Protein AF-E8LMT8-F1 (afdb_monomer_lite)

Radius of gyration: 22.07 Å; chains: 1; bounding box: 47×43×56 Å

Secondary structure (DSSP, 8-state):
-HHHHHHHHHHHHHHHHHS-GGGTS--HHHHHHHHHIIIIIIIIHHHHHHHHHHHS-HHHHHHHHHHHHHHHHHHHHHHH--TTSS-HHHHHHHHHHHHHHHHHHHHHHHHHTT---

Structure (mmCIF, N/CA/C/O backbone):
data_AF-E8LMT8-F1
#
_entry.id   AF-E8LMT8-F1
#
loop_
_atom_site.group_PDB
_atom_site.id
_atom_site.type_symbol
_atom_site.label_atom_id
_atom_site.label_alt_id
_atom_site.label_comp_id
_atom_site.label_asym_id
_atom_site.label_entity_id
_atom_site.label_seq_id
_atom_site.pdbx_PDB_ins_code
_atom_site.Cartn_x
_atom_site.Cartn_y
_atom_site.Cartn_z
_atom_site.occupancy
_atom_site.B_iso_or_equiv
_atom_site.auth_seq_id
_atom_site.auth_comp_id
_atom_site.auth_asym_id
_atom_site.auth_atom_id
_atom_site.pdbx_PDB_model_num
ATOM 1 N N . MET A 1 1 ? 0.623 18.473 -8.481 1.00 65.19 1 MET A N 1
ATOM 2 C CA . MET A 1 1 ? 0.829 18.382 -9.945 1.00 65.19 1 MET A CA 1
ATOM 3 C C . MET A 1 1 ? 1.767 19.463 -10.477 1.00 65.19 1 MET A C 1
ATOM 5 O O . MET A 1 1 ? 2.695 19.105 -11.179 1.00 65.19 1 MET A O 1
ATOM 9 N N . LEU A 1 2 ? 1.627 20.744 -10.104 1.00 77.44 2 LEU A N 1
ATOM 10 C CA . LEU A 1 2 ? 2.583 21.786 -10.533 1.00 77.44 2 LEU A CA 1
ATOM 11 C C . LEU A 1 2 ? 4.026 21.508 -10.069 1.00 77.44 2 LEU A C 1
ATOM 13 O O . LEU A 1 2 ? 4.941 21.544 -10.880 1.00 77.44 2 LEU A O 1
ATOM 17 N N . GLY A 1 3 ? 4.223 21.130 -8.799 1.00 82.56 3 GLY A N 1
ATOM 18 C CA . GLY A 1 3 ? 5.558 20.811 -8.270 1.00 82.56 3 GLY A CA 1
ATOM 19 C C . GLY A 1 3 ? 6.239 19.625 -8.965 1.00 82.56 3 GLY A C 1
ATOM 20 O O . GLY A 1 3 ? 7.419 19.700 -9.285 1.00 82.56 3 GLY A O 1
ATOM 21 N N . SER A 1 4 ? 5.486 18.564 -9.276 1.00 80.31 4 SER A N 1
ATOM 22 C CA . SER A 1 4 ? 6.008 17.414 -10.026 1.00 80.31 4 SER A CA 1
ATOM 23 C C . SER A 1 4 ? 6.387 17.799 -11.457 1.00 80.31 4 SER A C 1
ATOM 25 O O . SER A 1 4 ? 7.457 17.418 -11.917 1.00 80.31 4 SER A O 1
ATOM 27 N N . SER A 1 5 ? 5.568 18.600 -12.148 1.00 86.31 5 SER A N 1
ATOM 28 C CA . SER A 1 5 ? 5.870 19.056 -13.512 1.00 86.31 5 SER A CA 1
ATOM 29 C C . SER A 1 5 ? 7.129 19.927 -13.568 1.00 86.31 5 SER A C 1
ATOM 31 O O . SER A 1 5 ? 7.957 19.734 -14.453 1.00 86.31 5 SER A O 1
ATOM 33 N N . ILE A 1 6 ? 7.315 20.831 -12.601 1.00 91.12 6 ILE A N 1
ATOM 34 C CA . ILE A 1 6 ? 8.503 21.697 -12.511 1.00 91.12 6 ILE A CA 1
ATOM 35 C C . ILE A 1 6 ? 9.766 20.868 -12.235 1.00 91.12 6 ILE A C 1
ATOM 37 O O . ILE A 1 6 ? 10.796 21.082 -12.871 1.00 91.12 6 ILE A O 1
ATOM 41 N N . PHE A 1 7 ? 9.678 19.889 -11.330 1.00 89.12 7 PHE A N 1
ATOM 42 C CA . PHE A 1 7 ? 10.787 18.987 -11.018 1.00 89.12 7 PHE A CA 1
ATOM 43 C C . PHE A 1 7 ? 11.211 18.147 -12.231 1.00 89.12 7 PHE A C 1
ATOM 45 O O . PHE A 1 7 ? 12.401 18.058 -12.528 1.00 89.12 7 PHE A O 1
ATOM 52 N N . PHE A 1 8 ? 10.251 17.591 -12.981 1.00 84.75 8 PHE A N 1
ATOM 53 C CA . PHE A 1 8 ? 10.551 16.834 -14.199 1.00 84.75 8 PHE A CA 1
ATOM 54 C C . PHE A 1 8 ? 11.244 17.699 -15.254 1.00 84.75 8 PHE A C 1
ATOM 56 O O . PHE A 1 8 ? 12.277 17.284 -15.768 1.00 84.75 8 PHE A O 1
ATOM 63 N N . ILE A 1 9 ? 10.743 18.914 -15.508 1.00 88.38 9 ILE A N 1
ATOM 64 C CA . ILE A 1 9 ? 11.341 19.859 -16.468 1.00 88.38 9 ILE A CA 1
ATOM 65 C C . ILE A 1 9 ? 12.792 20.195 -16.092 1.00 88.38 9 ILE A C 1
ATOM 67 O O . ILE A 1 9 ? 13.653 20.268 -16.966 1.00 88.38 9 ILE A O 1
ATOM 71 N N . PHE A 1 10 ? 13.078 20.364 -14.799 1.00 89.00 10 PHE A N 1
ATOM 72 C CA . PHE A 1 10 ? 14.426 20.660 -14.316 1.00 89.00 10 PHE A CA 1
ATOM 73 C C . PHE A 1 10 ? 15.373 19.447 -14.375 1.00 89.00 10 PHE A C 1
ATOM 75 O O . PHE A 1 10 ? 16.558 19.605 -14.658 1.00 89.00 10 PHE A O 1
ATOM 82 N N . CYS A 1 11 ? 14.868 18.228 -14.155 1.00 87.00 11 CYS A N 1
ATOM 83 C CA . CYS A 1 11 ? 15.670 16.999 -14.203 1.00 87.00 11 CYS A CA 1
ATOM 84 C C . CYS A 1 11 ? 15.927 16.469 -15.625 1.00 87.00 11 CYS A C 1
ATOM 86 O O . CYS A 1 11 ? 16.937 15.796 -15.839 1.00 87.00 11 CYS A O 1
ATOM 88 N N . THR A 1 12 ? 15.064 16.759 -16.607 1.00 82.62 12 THR A N 1
ATOM 89 C CA . THR A 1 12 ? 15.239 16.317 -18.004 1.00 82.62 12 THR A CA 1
ATOM 90 C C . THR A 1 12 ? 16.605 16.666 -18.623 1.00 82.62 12 THR A C 1
ATOM 92 O O . THR A 1 12 ? 17.211 15.760 -19.199 1.00 82.62 12 THR A O 1
ATOM 95 N N . PRO A 1 13 ? 17.152 17.897 -18.514 1.00 84.31 13 PRO A N 1
ATOM 96 C CA . PRO A 1 13 ? 18.462 18.213 -19.095 1.00 84.31 13 PRO A CA 1
ATOM 97 C C . PRO A 1 13 ? 19.606 17.399 -18.474 1.00 84.31 13 PRO A C 1
ATOM 99 O O . PRO A 1 13 ? 20.553 17.040 -19.171 1.00 84.31 13 PRO A O 1
ATOM 102 N N . PHE A 1 14 ? 19.504 17.053 -17.189 1.00 84.81 14 PHE A N 1
ATOM 103 C CA . PHE A 1 14 ? 20.476 16.191 -16.514 1.00 84.81 14 PHE A CA 1
ATOM 104 C C . PHE A 1 14 ? 20.361 14.731 -16.977 1.00 84.81 14 PHE A C 1
ATOM 106 O O . PHE A 1 14 ? 21.369 14.078 -17.231 1.00 84.81 14 PHE A O 1
ATOM 113 N N . TYR A 1 15 ? 19.134 14.234 -17.158 1.00 82.50 15 TYR A N 1
ATOM 114 C CA . TYR A 1 15 ? 18.870 12.874 -17.637 1.00 82.50 15 TYR A CA 1
ATOM 115 C C . TYR A 1 15 ? 19.420 12.631 -19.051 1.00 82.50 15 TYR A C 1
ATOM 117 O O . TYR A 1 15 ? 20.096 11.635 -19.297 1.00 82.50 15 TYR A O 1
ATOM 125 N N . VAL A 1 16 ? 19.184 13.579 -19.959 1.00 80.00 16 VAL A N 1
ATOM 126 C CA . VAL A 1 16 ? 19.647 13.533 -21.355 1.00 80.00 16 VAL A CA 1
ATOM 127 C C . VAL A 1 16 ? 21.175 13.603 -21.474 1.00 80.00 16 VAL A C 1
ATOM 129 O O . VAL A 1 16 ? 21.751 13.066 -22.415 1.00 80.00 16 VAL A O 1
ATOM 132 N N . ASN A 1 17 ? 21.853 14.263 -20.531 1.00 80.69 17 ASN A N 1
ATOM 133 C CA . ASN A 1 17 ? 23.314 14.340 -20.533 1.00 80.69 17 ASN A CA 1
ATOM 134 C C . ASN A 1 17 ? 23.974 12.991 -20.184 1.00 80.69 17 ASN A C 1
ATOM 136 O O . ASN A 1 17 ? 25.081 12.717 -20.638 1.00 80.69 17 ASN A O 1
ATOM 140 N N . ILE A 1 18 ? 23.283 12.148 -19.407 1.00 80.75 18 ILE A N 1
ATOM 141 C CA . ILE A 1 18 ? 23.784 10.852 -18.922 1.00 80.75 18 ILE A CA 1
ATOM 142 C C . ILE A 1 18 ? 23.319 9.687 -19.816 1.00 80.75 18 ILE A C 1
ATOM 144 O O . ILE A 1 18 ? 24.045 8.704 -19.959 1.00 80.75 18 ILE A O 1
ATOM 148 N N . PHE A 1 19 ? 22.134 9.780 -20.434 1.00 75.19 19 PHE A N 1
ATOM 149 C CA . PHE A 1 19 ? 21.536 8.725 -21.263 1.00 75.19 19 PHE A CA 1
ATOM 150 C C . PHE A 1 19 ? 21.227 9.201 -22.692 1.00 75.19 19 PHE A C 1
ATOM 152 O O . PHE A 1 19 ? 20.630 10.254 -22.894 1.00 75.19 19 PHE A O 1
ATOM 159 N N . SER A 1 20 ? 21.577 8.385 -23.694 1.00 71.44 20 SER A N 1
ATOM 160 C CA . SER A 1 20 ? 21.313 8.656 -25.116 1.00 71.44 20 SER A CA 1
ATOM 161 C C . SER A 1 20 ? 19.813 8.668 -25.459 1.00 71.44 20 SER A C 1
ATOM 163 O O . SER A 1 20 ? 19.035 7.859 -24.951 1.00 71.44 20 SER A O 1
ATOM 165 N N . PHE A 1 21 ? 19.423 9.564 -26.374 1.00 63.78 21 PHE A N 1
ATOM 166 C CA . PHE A 1 21 ? 18.033 9.849 -26.768 1.00 63.78 21 PHE A CA 1
ATOM 167 C C . PHE A 1 21 ? 17.259 8.684 -27.405 1.00 63.78 21 PHE A C 1
ATOM 169 O O . PHE A 1 21 ? 16.031 8.739 -27.452 1.00 63.78 21 PHE A O 1
ATOM 176 N N . ASP A 1 22 ? 17.931 7.624 -27.857 1.00 64.38 22 ASP A N 1
ATOM 177 C CA . ASP A 1 22 ? 17.298 6.537 -28.620 1.00 64.38 22 ASP A CA 1
ATOM 178 C C . ASP A 1 22 ? 16.257 5.730 -27.824 1.00 64.38 22 ASP A C 1
ATOM 180 O O . ASP A 1 22 ? 15.471 4.989 -28.406 1.00 64.38 22 ASP A O 1
ATOM 184 N N . LYS A 1 23 ? 16.203 5.887 -26.493 1.00 62.78 23 LYS A N 1
ATOM 185 C CA . LYS A 1 23 ? 15.201 5.239 -25.623 1.00 62.78 23 LYS A CA 1
ATOM 186 C C . LYS A 1 23 ? 14.048 6.147 -25.188 1.00 62.78 23 LYS A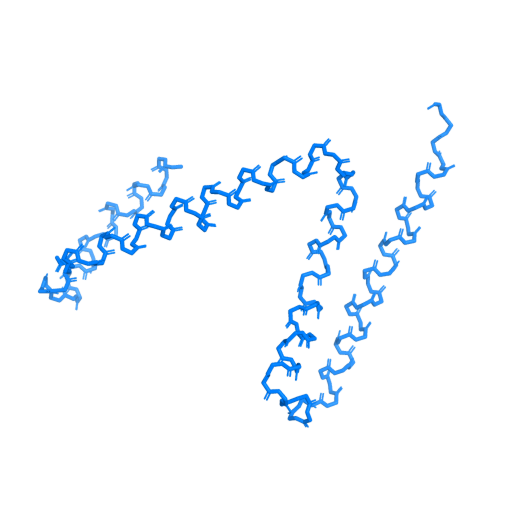 C 1
ATOM 188 O O . LYS A 1 23 ? 13.179 5.698 -24.447 1.00 62.78 23 LYS A O 1
ATOM 193 N N . LEU A 1 24 ? 14.043 7.418 -25.590 1.00 67.19 24 LEU A N 1
ATOM 194 C CA . LEU A 1 24 ? 13.055 8.395 -25.113 1.00 67.19 24 LEU A CA 1
ATOM 195 C C . LEU A 1 24 ? 11.717 8.281 -25.865 1.00 67.19 24 LEU A C 1
ATOM 197 O O . LEU A 1 24 ? 10.665 8.618 -25.324 1.00 67.19 24 LEU A O 1
ATOM 201 N N . ILE A 1 25 ? 11.756 7.766 -27.095 1.00 72.56 25 ILE A N 1
ATOM 202 C CA . ILE A 1 25 ? 10.575 7.502 -27.919 1.00 72.56 25 ILE A CA 1
ATOM 203 C C . ILE A 1 25 ? 10.245 6.014 -27.780 1.00 72.56 25 ILE A C 1
ATOM 205 O O . ILE A 1 25 ? 10.924 5.160 -28.345 1.00 72.56 25 ILE A O 1
ATOM 209 N N . GLY A 1 26 ? 9.228 5.713 -26.969 1.00 72.88 26 GLY A N 1
ATOM 210 C CA . GLY A 1 26 ? 8.724 4.354 -26.782 1.00 72.88 26 GLY A CA 1
ATOM 211 C C . GLY A 1 26 ? 8.010 3.821 -28.025 1.00 72.88 26 GLY A C 1
ATOM 212 O O . GLY A 1 26 ? 7.648 4.567 -28.940 1.00 72.88 26 GLY A O 1
ATOM 213 N N . THR A 1 27 ? 7.770 2.516 -28.051 1.00 83.94 27 THR A N 1
ATOM 214 C CA . THR A 1 27 ? 6.992 1.870 -29.116 1.00 83.94 27 THR A CA 1
ATOM 215 C C . THR A 1 27 ? 5.509 2.252 -28.958 1.00 83.94 27 THR A C 1
ATOM 217 O O . THR A 1 27 ? 5.053 2.443 -27.830 1.00 83.94 27 THR A O 1
ATOM 220 N N . PRO A 1 28 ? 4.694 2.332 -30.030 1.00 84.56 28 PRO A N 1
ATOM 221 C CA . PRO A 1 28 ? 3.255 2.613 -29.923 1.00 84.56 28 PRO A CA 1
ATOM 222 C C . PRO A 1 28 ? 2.495 1.713 -28.930 1.00 84.56 28 PRO A C 1
ATOM 224 O O . PRO A 1 28 ? 1.540 2.161 -28.298 1.00 84.56 28 PRO A O 1
ATOM 227 N N . SER A 1 29 ? 2.941 0.465 -28.747 1.00 89.00 29 SER A N 1
ATOM 228 C CA . SER A 1 29 ? 2.414 -0.462 -27.737 1.00 89.00 29 SER A CA 1
ATOM 229 C C . SER A 1 29 ? 2.586 0.044 -26.307 1.00 89.00 29 SER A C 1
ATOM 231 O O . SER A 1 29 ? 1.698 -0.151 -25.480 1.00 89.00 29 SER A O 1
ATOM 233 N N . ASP A 1 30 ? 3.695 0.719 -26.013 1.00 88.19 30 ASP A N 1
ATOM 234 C CA . ASP A 1 30 ? 4.035 1.175 -24.664 1.00 88.19 30 ASP A CA 1
ATOM 235 C C . ASP A 1 30 ? 3.035 2.233 -24.205 1.00 88.19 30 ASP A C 1
ATOM 237 O O . ASP A 1 30 ? 2.557 2.195 -23.075 1.00 88.19 30 ASP A O 1
ATOM 241 N N . TYR A 1 31 ? 2.620 3.119 -25.114 1.00 88.94 31 TYR A N 1
ATOM 242 C CA . TYR A 1 31 ? 1.582 4.112 -24.841 1.00 88.94 31 TYR A CA 1
ATOM 243 C C . TYR A 1 31 ? 0.217 3.472 -24.569 1.00 88.94 31 TYR A C 1
ATOM 245 O O . TYR A 1 31 ? -0.512 3.945 -23.697 1.00 88.94 31 TYR A O 1
ATOM 253 N N . VAL A 1 32 ? -0.125 2.379 -25.259 1.00 91.88 32 VAL A N 1
ATOM 254 C CA . VAL A 1 32 ? -1.370 1.634 -25.000 1.00 91.88 32 VAL A CA 1
ATOM 255 C C . VAL A 1 32 ? -1.329 0.979 -23.619 1.00 91.88 32 VAL A C 1
ATOM 257 O O . VAL A 1 32 ? -2.283 1.120 -22.850 1.00 91.88 32 VAL A O 1
ATOM 260 N N . TYR A 1 33 ? -0.220 0.325 -23.264 1.00 91.31 33 TYR A N 1
ATOM 261 C CA . TYR A 1 33 ? -0.045 -0.249 -21.928 1.00 91.31 33 TYR A CA 1
ATOM 262 C C . TYR A 1 33 ? -0.064 0.821 -20.834 1.00 91.31 33 TYR A C 1
ATOM 264 O O . TYR A 1 33 ? -0.715 0.622 -19.810 1.00 91.31 33 TYR A O 1
ATOM 272 N N . LEU A 1 34 ? 0.578 1.971 -21.056 1.00 90.75 34 LEU A N 1
ATOM 273 C CA . LEU A 1 34 ? 0.564 3.093 -20.116 1.00 90.75 34 LEU A CA 1
ATOM 274 C C . LEU A 1 34 ? -0.840 3.677 -19.935 1.00 90.75 34 LEU A C 1
ATOM 276 O O . LEU A 1 34 ? -1.233 3.957 -18.803 1.00 90.75 34 LEU A O 1
ATOM 280 N N . LEU A 1 35 ? -1.616 3.826 -21.013 1.00 92.62 35 LEU A N 1
ATOM 281 C CA . LEU A 1 35 ? -3.002 4.294 -20.931 1.00 92.62 35 LEU A CA 1
ATOM 282 C C . LEU A 1 35 ? -3.885 3.318 -20.153 1.00 92.62 35 LEU A C 1
ATOM 284 O O . LEU A 1 35 ? -4.658 3.741 -19.289 1.00 92.62 35 LEU A O 1
ATOM 288 N N . LEU A 1 36 ? -3.758 2.019 -20.421 1.00 94.38 36 LEU A N 1
ATOM 289 C CA . LEU A 1 36 ? -4.520 0.992 -19.714 1.00 94.38 36 LEU A CA 1
ATOM 290 C C . LEU A 1 36 ? -4.133 0.946 -18.232 1.00 94.38 36 LEU A C 1
ATOM 292 O O . LEU A 1 36 ? -5.006 0.980 -17.364 1.00 94.38 36 LEU A O 1
ATOM 296 N N . LEU A 1 37 ? -2.833 0.938 -17.933 1.00 92.94 37 LEU A N 1
ATOM 297 C CA . LEU A 1 37 ? -2.320 0.919 -16.567 1.00 92.94 37 LEU A CA 1
ATOM 298 C C . LEU A 1 37 ? -2.754 2.173 -15.795 1.00 92.94 37 LEU A C 1
ATOM 300 O O . LEU A 1 37 ? -3.296 2.061 -14.700 1.00 92.94 37 LEU A O 1
ATOM 304 N N . SER A 1 38 ? -2.579 3.364 -16.368 1.00 93.88 38 SER A N 1
ATOM 305 C CA . SER A 1 38 ? -2.929 4.621 -15.698 1.00 93.88 38 SER A CA 1
ATOM 306 C C . SER A 1 38 ? -4.436 4.757 -15.465 1.00 93.88 38 SER A C 1
ATOM 308 O O . SER A 1 38 ? -4.863 5.159 -14.382 1.00 93.88 38 SER A O 1
ATOM 310 N N . SER A 1 39 ? -5.266 4.386 -16.440 1.00 94.00 39 SER A N 1
ATOM 311 C CA . SER A 1 39 ? -6.719 4.492 -16.287 1.00 94.00 39 SER A CA 1
ATOM 312 C C . SER A 1 39 ? -7.263 3.468 -15.291 1.00 94.00 39 SER A C 1
ATOM 314 O O . SER A 1 39 ? -7.891 3.843 -14.301 1.00 94.00 39 SER A O 1
ATOM 316 N N . VAL A 1 40 ? -7.000 2.181 -15.508 1.00 93.75 40 VAL A N 1
ATOM 317 C CA . VAL A 1 40 ? -7.608 1.110 -14.711 1.00 93.75 40 VAL A CA 1
ATOM 318 C C . VAL A 1 40 ? -6.924 0.986 -13.352 1.00 93.75 40 VAL A C 1
ATOM 320 O O . VAL A 1 40 ? -7.591 1.026 -12.318 1.00 93.75 40 VAL A O 1
ATOM 323 N N . CYS A 1 41 ? -5.595 0.862 -13.345 1.00 92.00 41 CYS A N 1
ATOM 324 C CA . CYS A 1 41 ? -4.836 0.589 -12.127 1.00 92.00 41 CYS A CA 1
ATOM 325 C C . CYS A 1 41 ? -4.678 1.839 -11.250 1.00 92.00 41 CYS A C 1
ATOM 327 O O . CYS A 1 41 ? -4.706 1.722 -10.032 1.00 92.00 41 CYS A O 1
ATOM 329 N N . THR A 1 42 ? -4.565 3.045 -11.819 1.00 92.94 42 THR A N 1
ATOM 330 C CA . THR A 1 42 ? -4.473 4.268 -10.998 1.00 92.94 42 THR A CA 1
ATOM 331 C C . THR A 1 42 ? -5.838 4.904 -10.761 1.00 92.94 42 THR A C 1
ATOM 333 O O . THR A 1 42 ? -6.308 4.932 -9.625 1.00 92.94 42 THR A O 1
ATOM 336 N N . ILE A 1 43 ? -6.493 5.420 -11.807 1.00 95.00 43 ILE A N 1
ATOM 337 C CA . ILE A 1 43 ? -7.724 6.212 -11.638 1.00 95.00 43 ILE A CA 1
ATOM 338 C C . ILE A 1 43 ? -8.860 5.333 -11.103 1.00 95.00 43 ILE A C 1
ATOM 340 O O . ILE A 1 43 ? -9.526 5.712 -10.140 1.00 95.00 43 ILE A O 1
ATOM 344 N N . GLY A 1 44 ? -9.053 4.145 -11.682 1.00 95.00 44 GLY A N 1
ATOM 345 C CA . GLY A 1 44 ? -10.086 3.197 -11.267 1.00 95.00 44 GLY A CA 1
ATOM 346 C C . GLY A 1 44 ? -9.958 2.783 -9.800 1.00 95.00 44 GLY A C 1
ATOM 347 O O . GLY A 1 44 ? -10.901 2.965 -9.027 1.00 95.00 44 GLY A O 1
ATOM 348 N N . LEU A 1 45 ? -8.783 2.290 -9.389 1.00 93.19 45 LEU A N 1
ATOM 349 C CA . LEU A 1 45 ? -8.546 1.902 -7.992 1.00 93.19 45 LEU A CA 1
ATOM 350 C C . LEU A 1 45 ? -8.671 3.086 -7.028 1.00 93.19 45 LEU A C 1
ATOM 352 O O . LEU A 1 45 ? -9.238 2.925 -5.949 1.00 93.19 45 LEU A O 1
ATOM 356 N N . TYR A 1 46 ? -8.223 4.283 -7.416 1.00 92.69 46 TYR A N 1
ATOM 357 C CA . TYR A 1 46 ? -8.336 5.470 -6.567 1.00 92.69 46 TYR A CA 1
ATOM 358 C C . TYR A 1 46 ? -9.794 5.911 -6.361 1.00 92.69 46 TYR 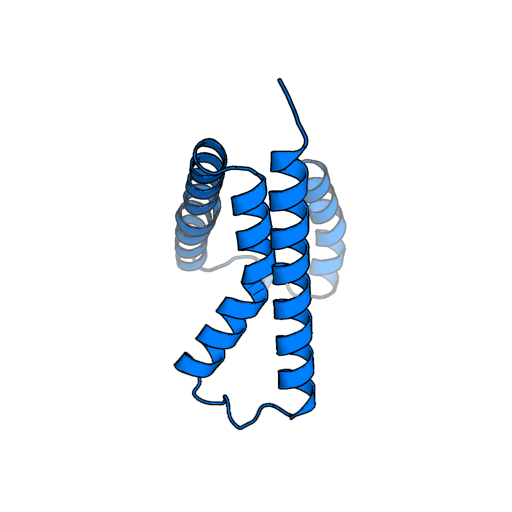A C 1
ATOM 360 O O . TYR A 1 46 ? -10.197 6.252 -5.247 1.00 92.69 46 TYR A O 1
ATOM 368 N N . LEU A 1 47 ? -10.626 5.851 -7.406 1.00 94.38 47 LEU A N 1
ATOM 369 C CA . LEU A 1 47 ? -12.063 6.127 -7.289 1.00 94.38 47 LEU A CA 1
ATOM 370 C C . LEU A 1 47 ? -12.765 5.115 -6.377 1.00 94.38 47 LEU A C 1
ATOM 372 O O . LEU A 1 47 ? -13.606 5.500 -5.556 1.00 94.38 47 LEU A O 1
ATOM 376 N N . LEU A 1 48 ? -12.402 3.834 -6.485 1.00 91.44 48 LEU A N 1
ATOM 377 C CA . LEU A 1 48 ? -12.891 2.793 -5.582 1.00 91.44 48 LEU A CA 1
ATOM 378 C C . LEU A 1 48 ? -12.445 3.066 -4.144 1.00 91.44 48 LEU A C 1
ATOM 380 O O . LEU A 1 48 ? -13.279 3.053 -3.243 1.00 91.44 48 LEU A O 1
ATOM 384 N N . GLN A 1 49 ? -11.174 3.403 -3.931 1.00 89.81 49 GLN A N 1
ATOM 385 C CA . GLN A 1 49 ? -10.625 3.748 -2.621 1.00 89.81 49 GLN A CA 1
ATOM 386 C C . GLN A 1 49 ? -11.380 4.924 -1.983 1.00 89.81 49 GLN A C 1
ATOM 388 O O . GLN A 1 49 ? -11.824 4.818 -0.840 1.00 89.81 49 GLN A O 1
ATOM 393 N N . ILE A 1 50 ? -11.615 6.014 -2.724 1.00 90.31 50 ILE A N 1
ATOM 394 C CA . ILE A 1 50 ? -12.413 7.155 -2.241 1.00 90.31 50 ILE A CA 1
ATOM 395 C C . ILE A 1 50 ? -13.841 6.726 -1.895 1.00 90.31 50 ILE A C 1
ATOM 397 O O . ILE A 1 50 ? -14.397 7.172 -0.891 1.00 90.31 50 ILE A O 1
ATOM 401 N N . SER A 1 51 ? -14.453 5.883 -2.726 1.00 90.81 51 SER A N 1
ATOM 402 C CA . SER A 1 51 ? -15.817 5.399 -2.499 1.00 90.81 51 SER A CA 1
ATOM 403 C C . SER A 1 51 ? -15.898 4.559 -1.227 1.00 90.81 51 SER A C 1
ATOM 405 O O . SER A 1 51 ? -16.795 4.764 -0.416 1.00 90.81 51 SER A O 1
ATOM 407 N N . VAL A 1 52 ? -14.917 3.686 -1.007 1.00 88.69 52 VAL A N 1
ATOM 408 C CA . VAL A 1 52 ? -14.805 2.823 0.171 1.00 88.69 52 VAL A CA 1
ATOM 409 C C . VAL A 1 52 ? -14.662 3.646 1.456 1.00 88.69 52 VAL A C 1
ATOM 411 O O . VAL A 1 52 ? -15.391 3.405 2.418 1.00 88.69 52 VAL A O 1
ATOM 414 N N . VAL A 1 53 ? -13.814 4.679 1.465 1.00 87.56 53 VAL A N 1
ATOM 415 C CA . VAL A 1 53 ? -13.618 5.556 2.639 1.00 87.56 53 VAL A CA 1
ATOM 416 C C . VAL A 1 53 ? -14.898 6.306 3.045 1.00 87.56 53 VAL A C 1
ATOM 418 O O . VAL A 1 53 ? -15.029 6.710 4.198 1.00 87.56 53 VAL A O 1
ATOM 421 N N . LYS A 1 54 ? -15.875 6.472 2.141 1.00 84.94 54 LYS A N 1
ATOM 422 C CA . LYS A 1 54 ? -17.182 7.073 2.472 1.00 84.94 54 LYS A CA 1
ATOM 423 C C . LYS A 1 54 ? -18.121 6.119 3.216 1.00 84.94 54 LYS A C 1
ATOM 425 O O . LYS A 1 54 ? -19.035 6.593 3.885 1.00 84.94 54 LYS A O 1
ATOM 430 N N . VAL A 1 55 ? -17.927 4.805 3.084 1.00 84.25 55 VAL A N 1
ATOM 431 C CA . VAL A 1 55 ? -18.825 3.773 3.643 1.00 84.25 55 VAL A CA 1
ATOM 432 C C . VAL A 1 55 ? -18.242 3.097 4.881 1.00 84.25 55 VAL A C 1
ATOM 434 O O . VAL A 1 55 ? -18.991 2.759 5.797 1.00 84.25 55 VAL A O 1
ATOM 437 N N . ILE A 1 56 ? -16.919 2.914 4.942 1.00 83.44 56 ILE A N 1
ATOM 438 C CA . ILE A 1 56 ? -16.233 2.406 6.137 1.00 83.44 56 ILE A CA 1
ATOM 439 C C . ILE A 1 56 ? -15.634 3.536 6.963 1.00 83.44 56 ILE A C 1
ATOM 441 O O . ILE A 1 56 ? -15.165 4.546 6.451 1.00 83.44 56 ILE A O 1
ATOM 445 N N . SER A 1 57 ? -15.631 3.344 8.282 1.00 82.94 57 SER A N 1
ATOM 446 C CA . SER A 1 57 ? -15.093 4.340 9.205 1.00 82.94 57 SER A CA 1
ATOM 447 C C . SER A 1 57 ? -13.603 4.598 8.953 1.00 82.94 57 SER A C 1
ATOM 449 O O . SER A 1 57 ? -12.851 3.672 8.646 1.00 82.94 57 SER A O 1
ATOM 451 N N . ALA A 1 58 ? -13.155 5.836 9.185 1.00 79.31 58 ALA A N 1
ATOM 452 C CA . ALA A 1 58 ? -11.738 6.207 9.104 1.00 79.31 58 ALA A CA 1
ATOM 453 C C . ALA A 1 58 ? -10.832 5.307 9.971 1.00 79.31 58 ALA A C 1
ATOM 455 O O . ALA A 1 58 ? -9.674 5.078 9.633 1.00 79.31 58 ALA A O 1
ATOM 456 N N . PHE A 1 59 ? -11.372 4.747 11.059 1.00 78.31 59 PHE A N 1
ATOM 457 C CA . PHE A 1 59 ? -10.686 3.757 11.885 1.00 78.31 59 PHE A CA 1
ATOM 458 C C . PHE A 1 59 ? -10.448 2.438 11.141 1.00 78.31 59 PHE A C 1
ATOM 460 O O . PHE A 1 59 ? -9.322 1.957 11.106 1.00 78.31 59 PHE A O 1
ATOM 467 N N . THR A 1 60 ? -11.487 1.873 10.519 1.00 80.12 60 THR A N 1
ATOM 468 C CA . THR A 1 60 ? -11.385 0.625 9.748 1.00 80.12 60 THR A CA 1
ATOM 469 C C . THR A 1 60 ? -10.426 0.782 8.574 1.00 80.12 60 THR A C 1
ATOM 471 O O . THR A 1 60 ? -9.616 -0.100 8.329 1.00 80.12 60 THR A O 1
ATOM 474 N N . VAL A 1 61 ? -10.469 1.928 7.895 1.00 84.19 61 VAL A N 1
ATOM 475 C CA . VAL A 1 61 ? -9.551 2.247 6.795 1.00 84.19 61 VAL A CA 1
ATOM 476 C C . VAL A 1 61 ? -8.097 2.296 7.282 1.00 84.19 61 VAL A C 1
ATOM 478 O O . VAL A 1 61 ? -7.231 1.659 6.691 1.00 84.19 61 VAL A O 1
ATOM 481 N N . ASN A 1 62 ? -7.825 3.006 8.382 1.00 82.38 62 ASN A N 1
ATOM 482 C CA . ASN A 1 62 ? -6.479 3.083 8.960 1.00 82.38 62 ASN A CA 1
ATOM 483 C C . ASN A 1 62 ? -5.982 1.708 9.444 1.00 82.38 62 ASN A C 1
ATOM 485 O O . ASN A 1 62 ? -4.828 1.343 9.237 1.00 82.38 62 ASN A O 1
ATOM 489 N N . LEU A 1 63 ? -6.880 0.906 10.019 1.00 81.56 63 LEU A N 1
ATOM 490 C CA . LEU A 1 63 ? -6.590 -0.473 10.395 1.00 81.56 63 LEU A CA 1
ATOM 491 C C . LEU A 1 63 ? -6.205 -1.325 9.176 1.00 81.56 63 LEU A C 1
ATOM 493 O O . LEU A 1 63 ? -5.209 -2.041 9.232 1.00 81.56 63 LEU A O 1
ATOM 497 N N . SER A 1 64 ? -6.955 -1.228 8.076 1.00 86.00 64 SER A N 1
ATOM 498 C CA . SER A 1 64 ? -6.646 -1.936 6.830 1.00 86.00 64 SER A CA 1
ATOM 499 C C . SER A 1 64 ? -5.273 -1.559 6.270 1.00 86.00 64 SER A C 1
ATOM 501 O O . SER A 1 64 ? -4.533 -2.460 5.888 1.00 86.00 64 SER A O 1
ATOM 503 N N . TYR A 1 65 ? -4.888 -0.277 6.296 1.00 86.25 65 TYR A N 1
ATOM 504 C CA . TYR A 1 65 ? -3.538 0.138 5.885 1.00 86.25 65 TYR A CA 1
ATOM 505 C C . TYR A 1 65 ? -2.447 -0.413 6.805 1.00 86.25 65 TYR A C 1
ATOM 507 O O . TYR A 1 65 ? -1.415 -0.871 6.328 1.00 86.25 65 TYR A O 1
ATOM 515 N N . ASN A 1 66 ? -2.669 -0.439 8.121 1.00 85.88 66 ASN A N 1
ATOM 516 C CA . ASN A 1 66 ? -1.692 -1.020 9.047 1.00 85.88 66 ASN A CA 1
ATOM 517 C C . ASN A 1 66 ? -1.572 -2.549 8.908 1.00 85.88 66 ASN A C 1
ATOM 519 O O . ASN A 1 66 ? -0.545 -3.119 9.274 1.00 85.88 66 ASN A O 1
ATOM 523 N N . LEU A 1 67 ? -2.592 -3.213 8.356 1.00 84.75 67 LEU A N 1
ATOM 524 C CA . LEU A 1 67 ? -2.558 -4.638 8.016 1.00 84.75 67 LEU A CA 1
ATOM 525 C C . LEU A 1 67 ? -1.952 -4.924 6.635 1.00 84.75 67 LEU A C 1
ATOM 527 O O . LEU A 1 67 ? -1.619 -6.081 6.373 1.00 84.75 67 LEU A O 1
ATOM 531 N N . GLU A 1 68 ? -1.761 -3.907 5.790 1.00 86.50 68 GLU A N 1
ATOM 532 C CA . GLU A 1 68 ? -1.200 -4.044 4.440 1.00 86.50 68 GLU A CA 1
ATOM 533 C C . GLU A 1 68 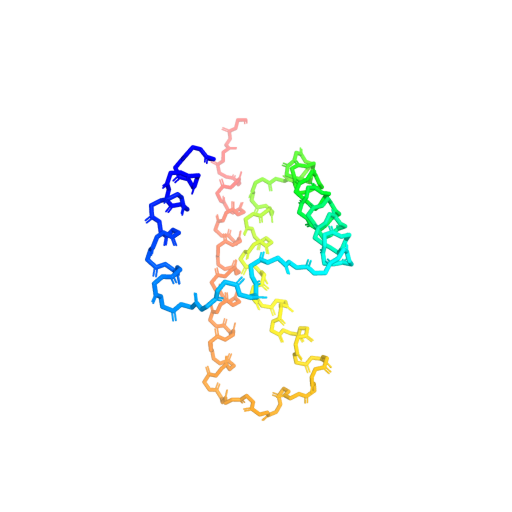? 0.115 -4.811 4.368 1.00 86.50 68 GLU A C 1
ATOM 535 O O . GLU A 1 68 ? 0.199 -5.792 3.615 1.00 86.50 68 GLU A O 1
ATOM 540 N N . PRO A 1 69 ? 1.110 -4.485 5.201 1.00 85.00 69 PRO A N 1
ATOM 541 C CA . PRO A 1 69 ? 2.359 -5.226 5.213 1.00 85.00 69 PRO A CA 1
ATOM 542 C C . PRO A 1 69 ? 2.155 -6.692 5.610 1.00 85.00 69 PRO A C 1
ATOM 544 O O . PRO A 1 69 ? 2.754 -7.585 5.015 1.00 85.00 69 PRO A O 1
ATOM 547 N N . ILE A 1 70 ? 1.280 -6.960 6.586 1.00 87.75 70 ILE A N 1
ATOM 548 C CA . ILE A 1 70 ? 1.076 -8.306 7.135 1.00 87.75 70 ILE A CA 1
ATOM 549 C C . ILE A 1 70 ? 0.433 -9.220 6.094 1.00 87.75 70 ILE A C 1
ATOM 551 O O . ILE A 1 70 ? 0.956 -10.306 5.834 1.00 87.75 70 ILE A O 1
ATOM 555 N N . TYR A 1 71 ? -0.679 -8.804 5.477 1.00 87.94 71 TYR A N 1
ATOM 556 C CA . TYR A 1 71 ? -1.325 -9.660 4.479 1.00 87.94 71 TYR A CA 1
ATOM 557 C C . TYR A 1 71 ? -0.461 -9.823 3.229 1.00 87.94 71 TYR A C 1
ATOM 559 O O . TYR A 1 71 ? -0.486 -10.892 2.626 1.00 87.94 71 TYR A O 1
ATOM 567 N N . SER A 1 72 ? 0.334 -8.812 2.865 1.00 89.94 72 SER A N 1
ATOM 568 C CA . SER A 1 72 ? 1.251 -8.897 1.724 1.00 89.94 72 SER A CA 1
ATOM 569 C C . SER A 1 72 ? 2.345 -9.934 1.972 1.00 89.94 72 SER A C 1
ATOM 571 O O . SER A 1 72 ? 2.625 -10.751 1.097 1.00 89.94 72 SER A O 1
ATOM 573 N N . ILE A 1 73 ? 2.905 -9.969 3.187 1.00 88.44 73 ILE A N 1
ATOM 574 C CA . ILE A 1 73 ? 3.875 -10.986 3.612 1.00 88.44 73 ILE A CA 1
ATOM 575 C C . ILE A 1 73 ? 3.245 -12.383 3.587 1.00 88.44 73 ILE A C 1
ATOM 577 O O . ILE A 1 73 ? 3.834 -13.313 3.040 1.00 88.44 73 ILE A O 1
ATOM 581 N N . ILE A 1 74 ? 2.038 -12.541 4.141 1.00 87.31 74 I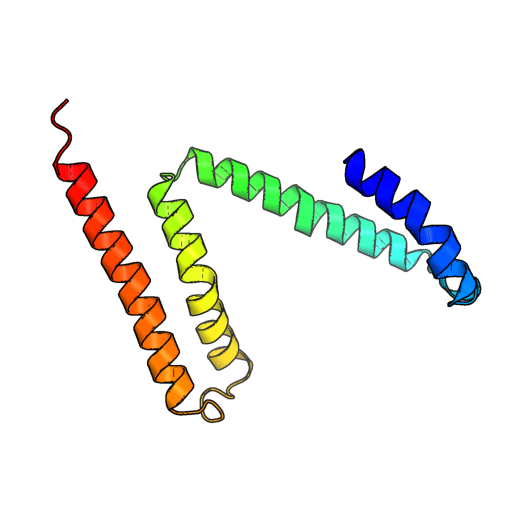LE A N 1
ATOM 582 C CA . ILE A 1 74 ? 1.328 -13.830 4.142 1.00 87.31 74 ILE A CA 1
ATOM 583 C C . ILE A 1 74 ? 1.055 -14.302 2.711 1.00 87.31 74 ILE A C 1
ATOM 585 O O . ILE A 1 74 ? 1.314 -15.459 2.383 1.00 87.31 74 ILE A O 1
ATOM 589 N N . LEU A 1 75 ? 0.577 -13.407 1.847 1.00 88.50 75 LEU A N 1
ATOM 590 C CA . LEU A 1 75 ? 0.292 -13.721 0.453 1.00 88.50 75 LEU A CA 1
ATOM 591 C C . LEU A 1 75 ? 1.568 -14.103 -0.309 1.00 88.50 75 LEU A C 1
ATOM 593 O O . LEU A 1 75 ? 1.562 -15.094 -1.037 1.00 88.50 75 LEU A O 1
ATOM 597 N N . ALA A 1 76 ? 2.671 -13.381 -0.093 1.00 88.56 76 ALA A N 1
ATOM 598 C CA . ALA A 1 76 ? 3.969 -13.717 -0.669 1.00 88.56 76 ALA A CA 1
ATOM 599 C C . ALA A 1 76 ? 4.450 -15.104 -0.209 1.00 88.56 76 ALA A C 1
ATOM 601 O O . ALA A 1 76 ? 4.834 -15.917 -1.046 1.00 88.56 76 ALA A O 1
ATOM 602 N N . MET A 1 77 ? 4.344 -15.429 1.085 1.00 86.44 77 MET A N 1
ATOM 603 C CA . MET A 1 77 ? 4.700 -16.761 1.596 1.00 86.44 77 MET A CA 1
ATOM 604 C C . MET A 1 77 ? 3.884 -17.882 0.939 1.00 86.44 77 MET A C 1
ATOM 606 O O . MET A 1 77 ? 4.427 -18.953 0.675 1.00 86.44 77 MET A O 1
ATOM 610 N N . ILE A 1 78 ? 2.598 -17.651 0.655 1.00 86.31 78 ILE A N 1
ATOM 611 C CA . ILE A 1 78 ? 1.726 -18.641 0.004 1.00 86.31 78 ILE A CA 1
ATOM 612 C C . ILE A 1 78 ? 2.076 -18.803 -1.482 1.00 86.31 78 ILE A C 1
ATOM 614 O O . ILE A 1 78 ? 2.145 -19.934 -1.968 1.00 86.31 78 ILE A O 1
ATOM 618 N N . ILE A 1 79 ? 2.292 -17.697 -2.204 1.00 90.25 79 ILE A N 1
ATOM 619 C CA . ILE A 1 79 ? 2.558 -17.708 -3.652 1.00 90.25 79 ILE A CA 1
ATOM 620 C C . ILE A 1 79 ? 3.961 -18.239 -3.953 1.00 90.25 79 ILE A C 1
ATOM 622 O O . ILE A 1 79 ? 4.109 -19.133 -4.785 1.00 90.25 79 ILE A O 1
ATOM 626 N N . PHE A 1 80 ? 4.979 -17.714 -3.269 1.00 85.69 80 PHE A N 1
ATOM 627 C CA . PHE A 1 80 ? 6.376 -18.077 -3.506 1.00 85.69 80 PHE A CA 1
ATOM 628 C C . PHE A 1 80 ? 6.787 -19.352 -2.758 1.00 85.69 80 PHE A C 1
ATOM 630 O O . PHE A 1 80 ? 7.812 -19.934 -3.080 1.00 85.69 80 PHE A O 1
ATOM 637 N N . LYS A 1 81 ? 5.984 -19.830 -1.790 1.00 77.94 81 LYS A N 1
ATOM 638 C CA . LYS A 1 81 ? 6.244 -21.031 -0.963 1.00 77.94 81 LYS A CA 1
ATOM 639 C C . LYS A 1 81 ? 7.586 -21.024 -0.212 1.00 77.94 81 LYS A C 1
ATOM 641 O O . LYS A 1 81 ? 7.952 -22.022 0.399 1.00 77.94 81 LYS A O 1
ATOM 646 N N . GLU A 1 82 ? 8.261 -19.883 -0.164 1.00 72.81 82 GLU A N 1
ATOM 647 C CA . GLU A 1 82 ? 9.544 -19.653 0.510 1.00 72.81 82 GLU A CA 1
ATOM 648 C C . GLU A 1 82 ? 9.378 -19.275 1.989 1.00 72.81 82 GLU A C 1
ATOM 650 O O . GLU A 1 82 ? 10.288 -18.745 2.619 1.00 72.81 82 GLU A O 1
ATOM 655 N N . GLY A 1 83 ? 8.226 -19.574 2.598 1.00 66.12 83 GLY A N 1
ATOM 656 C CA . GLY A 1 83 ? 7.985 -19.278 4.013 1.00 66.12 83 GLY A CA 1
ATOM 657 C C . GLY A 1 83 ? 9.017 -19.894 4.968 1.00 66.12 83 GLY A C 1
ATOM 658 O O . GLY A 1 83 ? 9.095 -19.452 6.103 1.00 66.12 83 GLY A O 1
ATOM 659 N N . GLN A 1 84 ? 9.805 -20.878 4.519 1.00 63.22 84 GLN A N 1
ATOM 660 C CA . GLN A 1 84 ? 10.847 -21.569 5.291 1.00 63.22 84 GLN A CA 1
ATOM 661 C C . GLN A 1 84 ? 12.247 -20.934 5.167 1.00 63.22 84 GLN A C 1
ATOM 663 O O . GLN A 1 84 ? 13.100 -21.204 6.005 1.00 63.22 84 GLN A O 1
ATOM 668 N N . GLU A 1 85 ? 12.479 -20.076 4.166 1.00 68.00 85 GLU A N 1
ATOM 669 C CA . GLU A 1 85 ? 13.732 -19.312 3.987 1.00 68.00 85 GLU A CA 1
ATOM 670 C C . GLU A 1 85 ? 13.802 -18.106 4.951 1.00 68.00 85 GLU A C 1
ATOM 672 O O . GLU A 1 85 ? 14.821 -17.426 5.089 1.00 68.00 85 GLU A O 1
ATOM 677 N N . LEU A 1 86 ? 12.692 -17.815 5.635 1.00 74.94 86 LEU A N 1
ATOM 678 C CA . LEU A 1 86 ? 12.558 -16.672 6.523 1.00 74.94 86 LEU A CA 1
ATOM 679 C C . LEU A 1 86 ? 13.205 -16.961 7.882 1.00 74.94 86 LEU A C 1
ATOM 681 O O . LEU A 1 86 ? 12.867 -17.909 8.588 1.00 74.94 86 LEU A O 1
ATOM 685 N N . ASN A 1 87 ? 14.137 -16.091 8.271 1.00 80.56 87 ASN A N 1
ATOM 686 C CA . ASN A 1 87 ? 14.862 -16.189 9.535 1.00 80.56 87 ASN A CA 1
ATOM 687 C C . ASN A 1 87 ? 13.935 -16.085 10.759 1.00 80.56 87 ASN A C 1
ATOM 689 O O . ASN A 1 87 ? 12.928 -15.380 10.738 1.00 80.56 87 ASN A O 1
ATOM 693 N N . PHE A 1 88 ? 14.340 -16.676 11.888 1.00 83.94 88 PHE A N 1
ATOM 694 C CA . PHE A 1 88 ? 13.584 -16.605 13.148 1.00 83.94 88 PHE A CA 1
ATOM 695 C C . PHE A 1 88 ? 13.253 -15.160 13.578 1.00 83.94 88 PHE A C 1
ATOM 697 O O . PHE A 1 88 ? 12.136 -14.865 14.005 1.00 83.94 88 PHE A O 1
ATOM 704 N N . SER A 1 89 ? 14.189 -14.227 13.375 1.00 86.06 89 SER A N 1
ATOM 705 C CA . SER A 1 89 ? 13.997 -12.793 13.636 1.00 86.06 89 SER A CA 1
ATOM 706 C C . SER A 1 89 ? 12.843 -12.173 12.837 1.00 86.06 89 SER A C 1
ATOM 708 O O . SER A 1 89 ? 12.199 -11.242 13.319 1.00 86.06 89 SER A O 1
ATOM 710 N N . PHE A 1 90 ? 12.547 -12.692 11.641 1.00 84.31 90 PHE A N 1
ATOM 711 C CA . PHE A 1 90 ? 11.431 -12.226 10.819 1.00 84.31 90 PHE A CA 1
ATOM 712 C C . PHE A 1 90 ? 10.085 -12.534 11.479 1.00 84.31 90 PHE A C 1
ATOM 714 O O . PHE A 1 90 ? 9.217 -11.666 11.541 1.00 84.31 90 PHE A O 1
ATOM 721 N N . TYR A 1 91 ? 9.930 -13.732 12.050 1.00 84.44 91 TYR A N 1
ATOM 722 C CA . TYR A 1 91 ? 8.710 -14.105 12.770 1.00 84.44 91 TYR A CA 1
ATOM 723 C C . TYR A 1 91 ? 8.500 -13.263 14.029 1.00 84.44 91 TYR A C 1
ATOM 725 O O . TYR A 1 91 ? 7.369 -12.872 14.313 1.00 84.44 91 TYR A O 1
ATOM 733 N N . ILE A 1 92 ? 9.573 -12.917 14.750 1.00 89.62 92 ILE A N 1
ATOM 734 C CA . ILE A 1 92 ? 9.487 -11.979 15.881 1.00 89.62 92 ILE A CA 1
ATOM 735 C C . ILE A 1 92 ? 9.000 -10.609 15.398 1.00 89.62 92 ILE A C 1
ATOM 737 O O . ILE A 1 92 ? 8.075 -10.048 15.985 1.00 89.62 92 ILE A O 1
ATOM 741 N N . GLY A 1 93 ? 9.573 -10.085 14.310 1.00 87.88 93 GLY A N 1
ATOM 742 C CA . GLY A 1 93 ? 9.123 -8.832 13.700 1.00 87.88 93 GLY A CA 1
ATOM 743 C C . GLY A 1 93 ? 7.646 -8.876 13.298 1.00 87.88 93 GLY A C 1
ATOM 744 O O . GLY A 1 93 ? 6.889 -7.966 13.632 1.00 87.88 93 GLY A O 1
ATOM 745 N N . LEU A 1 94 ? 7.208 -9.967 12.665 1.00 87.19 94 LEU A N 1
ATOM 746 C CA . LEU A 1 94 ? 5.814 -10.177 12.272 1.00 87.19 94 LEU A CA 1
ATOM 747 C C . LEU A 1 94 ? 4.870 -10.174 13.487 1.00 87.19 94 LEU A C 1
ATOM 749 O O . LEU A 1 94 ? 3.846 -9.491 13.467 1.00 87.19 94 LEU A O 1
ATOM 753 N N . ILE A 1 95 ? 5.240 -10.868 14.569 1.00 89.25 95 ILE A N 1
ATOM 754 C CA . ILE A 1 95 ? 4.483 -10.874 15.830 1.00 89.25 95 ILE A CA 1
ATOM 755 C C . ILE A 1 95 ? 4.393 -9.463 16.423 1.00 89.25 95 ILE A C 1
ATOM 757 O O . ILE A 1 95 ? 3.314 -9.057 16.853 1.00 89.25 95 ILE A O 1
ATOM 761 N N . LEU A 1 96 ? 5.487 -8.692 16.422 1.00 89.50 96 LEU A N 1
ATOM 762 C CA . LEU A 1 96 ? 5.494 -7.320 16.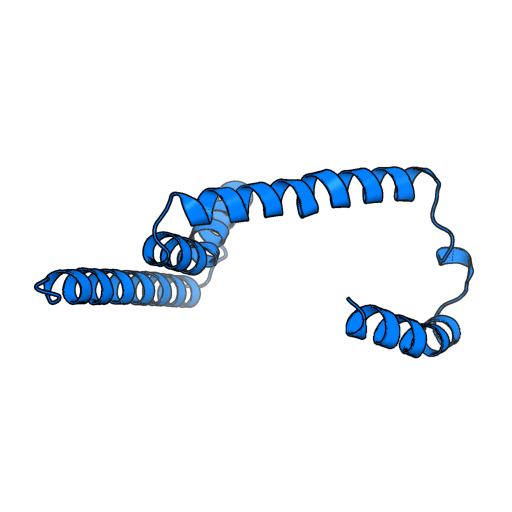941 1.00 89.50 96 LEU A CA 1
ATOM 763 C C . LEU A 1 96 ? 4.579 -6.385 16.140 1.00 89.50 96 LEU A C 1
ATOM 765 O O . LEU A 1 96 ? 3.852 -5.590 16.740 1.00 89.50 96 LEU A O 1
ATOM 769 N N . ILE A 1 97 ? 4.569 -6.493 14.808 1.00 88.19 97 ILE A N 1
ATOM 770 C CA . ILE A 1 97 ? 3.668 -5.699 13.958 1.00 88.19 97 ILE A CA 1
ATOM 771 C C . ILE A 1 97 ? 2.212 -6.069 14.263 1.00 88.19 97 ILE A C 1
ATOM 773 O O . ILE A 1 97 ? 1.407 -5.180 14.539 1.00 88.19 97 ILE A O 1
ATOM 777 N N . ILE A 1 98 ? 1.877 -7.365 14.301 1.00 87.56 98 ILE A N 1
ATOM 778 C CA . ILE A 1 98 ? 0.519 -7.836 14.632 1.00 87.56 98 ILE A CA 1
ATOM 779 C C . ILE A 1 98 ? 0.089 -7.331 16.015 1.00 87.56 98 ILE A C 1
ATOM 781 O O . ILE A 1 98 ? -1.031 -6.839 16.173 1.00 87.56 98 ILE A O 1
ATOM 785 N N . LEU A 1 99 ? 0.980 -7.401 17.007 1.00 89.38 99 LEU A N 1
ATOM 786 C CA . LEU A 1 99 ? 0.707 -6.928 18.361 1.00 89.38 99 LEU A CA 1
ATOM 787 C C . LEU A 1 99 ? 0.446 -5.415 18.390 1.00 89.38 99 LEU A C 1
ATOM 789 O O . LEU A 1 99 ? -0.506 -4.974 19.031 1.00 89.38 99 LEU A O 1
ATOM 793 N N . SER A 1 100 ? 1.242 -4.625 17.666 1.00 87.81 100 SER A N 1
ATOM 794 C CA . SER A 1 1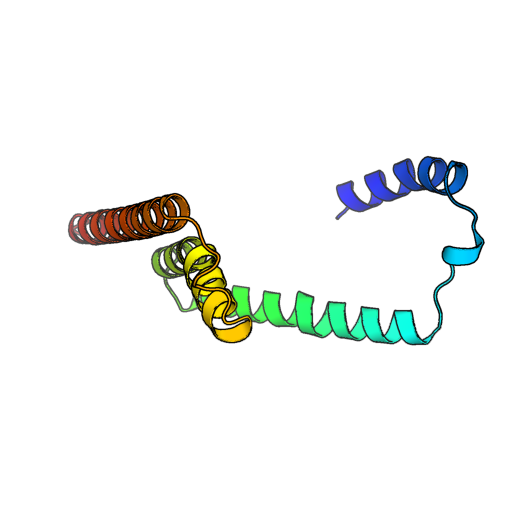00 ? 1.050 -3.175 17.538 1.00 87.81 100 SER A CA 1
ATOM 795 C C . SER A 1 100 ? -0.327 -2.834 16.955 1.00 87.81 100 SER A C 1
ATOM 797 O O . SER A 1 100 ? -1.071 -2.034 17.533 1.00 87.81 100 SER A O 1
ATOM 799 N N . VAL A 1 101 ? -0.722 -3.504 15.867 1.00 85.31 101 VAL A N 1
ATOM 800 C CA . VAL A 1 101 ? -2.037 -3.299 15.238 1.00 85.31 101 VAL A CA 1
ATOM 801 C C . VAL A 1 101 ? -3.180 -3.725 16.168 1.00 85.31 101 VAL A C 1
ATOM 803 O O . VAL A 1 101 ? -4.186 -3.015 16.291 1.00 85.31 101 VAL A O 1
ATOM 806 N N . ALA A 1 102 ? -3.029 -4.845 16.880 1.00 85.69 102 ALA A N 1
ATOM 807 C CA . ALA A 1 102 ? -4.015 -5.313 17.852 1.00 85.69 102 ALA A CA 1
ATOM 808 C C . ALA A 1 102 ? -4.189 -4.321 19.017 1.00 85.69 102 ALA A C 1
ATOM 810 O O . ALA A 1 102 ? -5.317 -3.971 19.372 1.00 85.69 102 ALA A O 1
ATOM 811 N N . LEU A 1 103 ? -3.087 -3.803 19.569 1.00 85.56 103 LEU A N 1
ATOM 812 C CA . LEU A 1 103 ? -3.113 -2.791 20.631 1.00 85.56 103 LEU A CA 1
ATOM 813 C C . LEU A 1 103 ? -3.767 -1.488 20.159 1.00 85.56 103 LEU A C 1
ATOM 815 O O . LEU A 1 103 ? -4.616 -0.935 20.866 1.00 85.56 103 LEU A O 1
ATOM 819 N N . GLN A 1 104 ? -3.431 -1.022 18.953 1.00 83.25 104 GLN A N 1
ATOM 820 C CA . GLN A 1 104 ? -4.058 0.156 18.350 1.00 83.25 104 GLN A CA 1
ATOM 821 C C . GLN A 1 104 ? -5.575 -0.041 18.187 1.00 83.25 104 GLN A C 1
ATOM 823 O O . GLN A 1 104 ? -6.358 0.862 18.499 1.00 83.25 104 GLN A O 1
ATOM 828 N N . THR A 1 105 ? -5.996 -1.241 17.777 1.00 83.19 105 THR A N 1
ATOM 829 C CA . THR A 1 105 ? -7.410 -1.603 17.615 1.00 83.19 105 THR A CA 1
ATOM 830 C C . THR A 1 105 ? -8.158 -1.551 18.945 1.00 83.19 105 THR A C 1
ATOM 832 O O . THR A 1 105 ? -9.187 -0.882 19.057 1.00 83.19 105 THR A O 1
ATOM 835 N N . ILE A 1 106 ? -7.620 -2.200 19.981 1.00 83.62 106 ILE A N 1
ATOM 836 C CA . ILE A 1 106 ? -8.224 -2.241 21.322 1.00 83.62 106 ILE A CA 1
ATOM 837 C C . ILE A 1 106 ? -8.313 -0.831 21.924 1.00 83.62 106 ILE A C 1
ATOM 839 O O . ILE A 1 106 ? -9.356 -0.451 22.465 1.00 83.62 106 ILE A O 1
ATOM 843 N N . SER A 1 107 ? -7.245 -0.037 21.801 1.00 79.25 107 SER A N 1
ATOM 844 C CA . SER A 1 107 ? -7.195 1.342 22.301 1.00 79.25 107 SER A CA 1
ATOM 845 C C . SER A 1 107 ? -8.265 2.227 21.651 1.00 79.25 107 SER A C 1
ATOM 847 O O . SER A 1 107 ? -9.016 2.920 22.343 1.00 79.25 107 SER A O 1
ATOM 849 N N . SER A 1 108 ? -8.418 2.144 20.326 1.00 73.06 108 SER A N 1
ATOM 850 C CA . SER A 1 108 ? -9.408 2.940 19.593 1.00 73.06 108 SER A CA 1
ATOM 851 C C . SER A 1 108 ? -10.856 2.505 19.867 1.00 73.06 108 SER A C 1
ATOM 853 O O . SER A 1 108 ? -11.737 3.355 20.025 1.00 73.06 108 SER A O 1
ATOM 855 N N . LEU A 1 109 ? -11.115 1.199 20.025 1.00 77.56 109 LEU A N 1
ATOM 856 C CA . LEU A 1 109 ? -12.430 0.689 20.439 1.00 77.56 109 LEU A CA 1
ATOM 857 C C . LEU A 1 109 ? -12.815 1.185 21.841 1.00 77.56 109 LEU A C 1
ATOM 859 O O . LEU A 1 109 ? -13.959 1.590 22.067 1.00 77.56 109 LEU A O 1
ATOM 863 N N . LYS A 1 110 ? -11.855 1.212 22.775 1.00 74.38 110 LYS A N 1
ATOM 864 C CA . LYS A 1 110 ? -12.070 1.729 24.134 1.00 74.38 110 LYS A CA 1
ATOM 865 C C . LYS A 1 110 ? -12.322 3.241 24.135 1.00 74.38 110 LYS A C 1
ATOM 867 O O . LYS A 1 110 ? -13.207 3.698 24.855 1.00 74.38 110 LYS A O 1
ATOM 872 N N . ALA A 1 111 ? -11.618 4.001 23.292 1.00 67.56 111 ALA A N 1
ATOM 873 C CA . ALA A 1 111 ? -11.836 5.440 23.123 1.00 67.56 111 ALA A CA 1
ATOM 874 C C . ALA A 1 111 ? -13.241 5.766 22.580 1.00 67.56 111 ALA A C 1
ATOM 876 O O . ALA A 1 111 ? -13.863 6.737 23.011 1.00 67.56 111 ALA A O 1
ATOM 877 N N . LYS A 1 112 ? -13.789 4.925 21.691 1.00 60.25 112 LYS A N 1
ATOM 878 C CA . LYS A 1 112 ? -15.154 5.089 21.162 1.00 60.25 112 LYS A CA 1
ATOM 879 C C . LYS A 1 112 ? -16.242 4.852 22.220 1.00 60.25 112 LYS A C 1
ATOM 881 O O . LYS A 1 112 ? -17.288 5.486 22.162 1.00 60.25 112 LYS A O 1
ATOM 886 N N . LYS A 1 113 ? -15.978 3.991 23.211 1.00 55.91 113 LYS A N 1
ATOM 887 C CA . LYS A 1 113 ? -16.887 3.702 24.339 1.00 55.91 113 LYS A CA 1
ATOM 888 C C . LYS A 1 113 ? -16.971 4.849 25.364 1.00 55.91 113 LYS A C 1
ATOM 890 O O . LYS A 1 113 ? -17.863 4.836 26.202 1.00 55.91 113 LYS A O 1
ATOM 895 N N . HIS A 1 114 ? -16.060 5.827 25.302 1.00 50.72 114 HIS A N 1
ATOM 896 C CA . HIS A 1 114 ? -15.922 6.901 26.295 1.00 50.72 114 HIS A CA 1
ATOM 897 C C . HIS A 1 114 ? -16.398 8.288 25.821 1.00 50.72 114 HIS A C 1
ATOM 899 O O . HIS A 1 114 ? -16.189 9.270 26.533 1.00 50.72 114 HIS A O 1
ATOM 905 N N . LYS A 1 115 ? -17.050 8.383 24.652 1.00 42.41 115 LYS A N 1
ATOM 906 C CA . LYS A 1 115 ? -17.846 9.558 24.264 1.00 42.41 115 LYS A CA 1
ATOM 907 C C . LYS A 1 115 ? -19.321 9.311 24.618 1.00 42.41 115 LYS A C 1
ATOM 909 O O . LYS A 1 115 ? -20.009 8.666 23.831 1.00 42.41 115 LYS A O 1
ATOM 914 N N . PRO A 1 116 ? -19.815 9.783 25.777 1.00 46.16 116 PRO A N 1
ATOM 915 C CA . PRO A 1 116 ? -21.236 10.044 25.938 1.00 46.16 116 PRO A CA 1
ATOM 916 C C . PRO A 1 116 ? -21.543 11.310 25.138 1.00 46.16 116 PRO A C 1
ATOM 918 O O . PRO A 1 116 ? -21.001 12.350 25.484 1.00 46.16 116 PRO A O 1
ATOM 921 N N . PHE A 1 117 ? -22.276 11.186 24.033 1.00 42.31 117 PHE A N 1
ATOM 922 C CA . PHE A 1 117 ? -23.241 12.139 23.458 1.00 42.31 117 PHE A CA 1
ATOM 923 C C . PHE A 1 117 ? -23.747 11.547 22.142 1.00 42.31 117 PHE A C 1
ATOM 925 O O . PHE A 1 117 ? -22.916 11.342 21.226 1.00 42.31 117 PHE A O 1
#

Sequence (117 aa):
MLGSSIFFIFCTPFYVNIFSFDKLIGTPSDYVYLLLLSSVCTIGLYLLQISVVKVISAFTVNLSYNLEPIYSIILAMIIFKEGQELNFSFYIGLILIILSVALQTISSLKAKKHKPF

InterPro domains:
  IPR000620 EamA domain [PF00892] (8-103)
  IPR037185 Multidrug transporter EmrE superfamily [SSF103481] (7-109)

Organism: Succinatimonas hippei (strain DSM 22608 / JCM 16073 / KCTC 15190 / YIT 12066) (NCBI:txid762983)

pLDDT: mean 82.3, std 10.77, range [42.31, 95.0]

Foldseek 3Di:
DVVVVVVCVVCVVVVCVVDPPPPVDDDPVVVVVVVCCCVCVPVVVVVVVVVVCVVDDPLVVVLVVLCVVVVVVVVCCVVVVCPVVDDPVVVVVSVVSVVVSVVSVVVVVVVVVPDDD